Protein AF-A0A7V9ECJ2-F1 (afdb_monomer_lite)

pLDDT: mean 84.41, std 7.05, range [57.78, 92.5]

Foldseek 3Di:
DVQLVVQVVFDPSVVSVQLVVCVVVLHEAEDCDPSSQVGPPRPHHYHHDDD

Structure (mmCIF, N/CA/C/O backbone):
data_AF-A0A7V9ECJ2-F1
#
_entry.id   AF-A0A7V9ECJ2-F1
#
loop_
_atom_site.group_PDB
_atom_site.id
_atom_site.type_symbol
_atom_site.label_atom_id
_atom_site.label_alt_id
_atom_site.label_comp_id
_atom_site.label_asym_id
_atom_site.label_entity_id
_atom_site.label_seq_id
_atom_site.pdbx_PDB_ins_code
_atom_site.Cartn_x
_atom_site.Cartn_y
_atom_site.Cartn_z
_atom_site.occupancy
_atom_site.B_iso_or_equiv
_atom_site.auth_seq_id
_atom_site.auth_comp_id
_atom_site.auth_asym_id
_atom_site.auth_atom_id
_atom_site.pdbx_PDB_model_num
ATOM 1 N N . MET A 1 1 ? 8.784 -12.014 -7.616 1.00 57.78 1 MET A N 1
ATOM 2 C CA . MET A 1 1 ? 9.495 -10.808 -7.117 1.00 57.78 1 MET A CA 1
ATOM 3 C C . MET A 1 1 ? 9.106 -9.553 -7.891 1.00 57.78 1 MET A C 1
ATOM 5 O O . MET A 1 1 ? 9.399 -8.456 -7.434 1.00 57.78 1 MET A O 1
ATOM 9 N N . ASP A 1 2 ? 8.399 -9.696 -9.011 1.00 75.44 2 ASP A N 1
ATOM 10 C CA . ASP A 1 2 ? 8.001 -8.601 -9.899 1.00 75.44 2 ASP A CA 1
ATOM 11 C C . ASP A 1 2 ? 7.195 -7.523 -9.176 1.00 75.44 2 ASP A C 1
ATOM 13 O O . ASP A 1 2 ? 7.457 -6.336 -9.337 1.00 75.44 2 ASP A O 1
ATOM 17 N N . ARG A 1 3 ? 6.304 -7.926 -8.263 1.00 78.88 3 ARG A N 1
ATOM 18 C CA . ARG A 1 3 ? 5.450 -6.984 -7.538 1.00 78.88 3 ARG A CA 1
ATOM 19 C C . ARG A 1 3 ? 6.203 -6.030 -6.610 1.00 78.88 3 ARG A C 1
ATOM 21 O O . ARG A 1 3 ? 5.869 -4.854 -6.521 1.00 78.88 3 ARG A O 1
ATOM 28 N N . VAL A 1 4 ? 7.244 -6.526 -5.943 1.00 79.44 4 VAL A N 1
ATOM 29 C CA . VAL A 1 4 ? 8.112 -5.705 -5.085 1.00 79.44 4 VAL A CA 1
ATOM 30 C C . VAL A 1 4 ? 8.884 -4.693 -5.936 1.00 79.44 4 VAL A C 1
ATOM 32 O O . VAL A 1 4 ? 9.081 -3.551 -5.526 1.00 79.44 4 VAL A O 1
ATOM 35 N N . TRP A 1 5 ? 9.277 -5.093 -7.148 1.00 79.81 5 TRP A N 1
ATOM 36 C CA . TRP A 1 5 ? 10.003 -4.240 -8.083 1.00 79.81 5 TRP A CA 1
ATOM 37 C C . TRP A 1 5 ? 9.131 -3.125 -8.670 1.00 79.81 5 TRP A C 1
ATOM 39 O O . TRP A 1 5 ? 9.581 -1.984 -8.745 1.00 79.81 5 TRP A O 1
ATOM 49 N N . GLU A 1 6 ? 7.868 -3.422 -8.989 1.00 79.19 6 GLU A N 1
ATOM 50 C CA . GLU A 1 6 ? 6.868 -2.431 -9.422 1.00 79.19 6 GLU A CA 1
ATOM 51 C C . GLU A 1 6 ? 6.590 -1.352 -8.362 1.00 79.19 6 GLU A C 1
ATOM 53 O O . GLU A 1 6 ? 6.226 -0.221 -8.687 1.00 79.19 6 GLU A O 1
ATOM 58 N N . LEU A 1 7 ? 6.748 -1.697 -7.082 1.00 78.31 7 LEU A N 1
ATOM 59 C CA . LEU A 1 7 ? 6.487 -0.806 -5.953 1.00 78.31 7 LEU A CA 1
ATOM 60 C C . LEU A 1 7 ? 7.724 0.002 -5.519 1.00 78.31 7 LEU A C 1
ATOM 62 O O . LEU A 1 7 ? 7.574 0.968 -4.768 1.00 78.31 7 LEU A O 1
ATOM 66 N N . ARG A 1 8 ? 8.928 -0.326 -6.017 1.00 76.38 8 ARG A N 1
ATOM 67 C CA . ARG A 1 8 ? 10.202 0.248 -5.534 1.00 76.38 8 ARG A CA 1
ATOM 68 C C . ARG A 1 8 ? 10.294 1.772 -5.669 1.00 76.38 8 ARG A C 1
ATOM 70 O O . ARG A 1 8 ? 11.020 2.409 -4.917 1.00 76.38 8 ARG A O 1
ATOM 77 N N . GLU A 1 9 ? 9.619 2.354 -6.661 1.00 72.25 9 GLU A N 1
ATOM 78 C CA . GLU A 1 9 ? 9.638 3.807 -6.897 1.00 72.25 9 GLU A CA 1
ATOM 79 C C . GLU A 1 9 ? 8.701 4.575 -5.953 1.00 72.25 9 GLU A C 1
ATOM 81 O O . GLU A 1 9 ? 8.732 5.802 -5.908 1.00 72.25 9 GLU A O 1
ATOM 86 N N . LYS A 1 10 ? 7.851 3.864 -5.203 1.00 74.94 10 LYS A N 1
ATOM 87 C CA . LYS A 1 10 ? 6.743 4.445 -4.434 1.00 74.94 10 LYS A CA 1
ATOM 88 C C . LYS A 1 10 ? 6.814 4.137 -2.943 1.00 74.94 10 LYS A C 1
ATOM 90 O O . LYS A 1 10 ? 6.319 4.930 -2.147 1.00 74.94 10 LYS A O 1
ATOM 95 N N . VAL A 1 11 ? 7.400 3.002 -2.565 1.00 81.19 11 VAL A N 1
ATOM 96 C CA . VAL A 1 11 ? 7.539 2.555 -1.172 1.00 81.19 11 VAL A CA 1
ATOM 97 C C . VAL A 1 11 ? 8.900 1.888 -0.967 1.00 81.19 11 VAL A C 1
ATOM 99 O O . VAL A 1 11 ? 9.553 1.483 -1.931 1.00 81.19 11 VAL A O 1
ATOM 102 N N . SER A 1 12 ? 9.348 1.770 0.286 1.00 83.50 12 SER A N 1
ATOM 103 C CA . SER A 1 12 ? 10.620 1.099 0.572 1.00 83.50 12 SER A CA 1
ATOM 104 C C . SER A 1 12 ? 10.566 -0.383 0.174 1.00 83.50 12 SER A C 1
ATOM 106 O O . SER A 1 12 ? 9.498 -0.996 0.160 1.00 83.50 12 SER A O 1
ATOM 108 N N . ALA A 1 13 ? 11.721 -0.994 -0.108 1.00 82.50 13 ALA A N 1
ATOM 109 C CA . ALA A 1 13 ? 11.797 -2.429 -0.414 1.00 82.50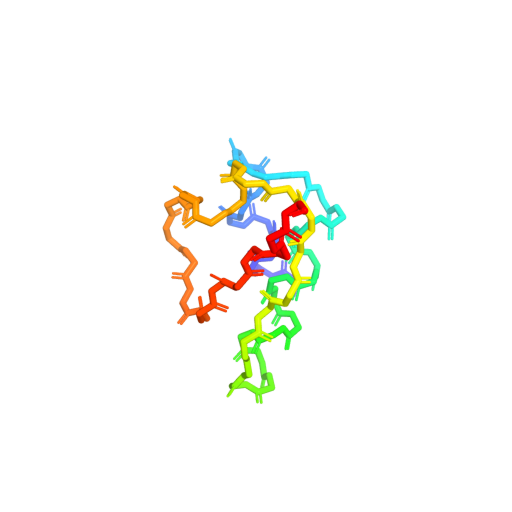 13 ALA A CA 1
ATOM 110 C C . ALA A 1 13 ? 11.216 -3.309 0.715 1.00 82.50 13 ALA A C 1
ATOM 112 O O . ALA A 1 13 ? 10.686 -4.393 0.458 1.00 82.50 13 ALA A O 1
ATOM 113 N N . TYR A 1 14 ? 11.283 -2.819 1.957 1.00 83.69 14 TYR A N 1
ATOM 114 C CA . TYR A 1 14 ? 10.686 -3.465 3.118 1.00 83.69 14 TYR A CA 1
ATOM 115 C C . TYR A 1 14 ? 9.158 -3.440 3.021 1.00 83.69 14 TYR A C 1
ATOM 117 O O . TYR A 1 14 ? 8.526 -4.494 2.994 1.00 83.69 14 TYR A O 1
ATOM 125 N N . ASP A 1 15 ? 8.564 -2.257 2.853 1.00 85.50 15 ASP A N 1
ATOM 126 C CA . ASP A 1 15 ? 7.108 -2.105 2.757 1.00 85.50 15 ASP A CA 1
ATOM 127 C C . ASP A 1 15 ? 6.533 -2.828 1.538 1.00 85.50 15 ASP A C 1
ATOM 129 O O . ASP A 1 15 ? 5.497 -3.481 1.630 1.00 85.50 15 ASP A O 1
ATOM 133 N N . ALA A 1 16 ? 7.235 -2.775 0.403 1.00 88.00 16 ALA A N 1
ATOM 134 C CA . ALA A 1 16 ? 6.852 -3.483 -0.812 1.00 88.00 16 ALA A CA 1
ATOM 135 C C . ALA A 1 16 ? 6.746 -5.001 -0.590 1.00 88.00 16 ALA A C 1
ATOM 137 O O . ALA A 1 16 ? 5.862 -5.639 -1.160 1.00 88.00 16 ALA A O 1
ATOM 138 N N . SER A 1 17 ? 7.607 -5.577 0.254 1.00 89.44 17 SER A N 1
ATOM 139 C CA . SER A 1 17 ? 7.562 -7.005 0.588 1.00 89.44 17 SER A CA 1
ATOM 140 C C . SER A 1 17 ? 6.327 -7.358 1.422 1.00 89.44 17 SER A C 1
ATOM 142 O O . SER A 1 17 ? 5.664 -8.353 1.134 1.00 89.44 17 SER A O 1
ATOM 144 N N . TYR A 1 18 ? 5.967 -6.522 2.403 1.00 88.88 18 TYR A N 1
ATOM 145 C CA . TYR A 1 18 ? 4.748 -6.712 3.200 1.00 88.88 18 TYR A CA 1
ATOM 146 C C . TYR A 1 18 ? 3.474 -6.486 2.388 1.00 88.88 18 TYR A C 1
ATOM 148 O O . TYR A 1 18 ? 2.517 -7.239 2.543 1.00 88.88 18 TYR A O 1
ATOM 156 N N . ILE A 1 19 ? 3.472 -5.501 1.489 1.00 89.06 19 ILE A N 1
ATOM 157 C CA . ILE A 1 19 ? 2.364 -5.265 0.559 1.00 89.06 19 ILE A CA 1
ATOM 158 C C . ILE A 1 19 ? 2.193 -6.466 -0.371 1.00 89.06 19 ILE A C 1
ATOM 160 O O . ILE A 1 19 ? 1.091 -6.987 -0.488 1.00 89.06 19 ILE A O 1
ATOM 164 N N . ALA A 1 20 ? 3.270 -6.940 -1.003 1.00 89.69 20 ALA A N 1
ATOM 165 C CA . ALA A 1 20 ? 3.200 -8.088 -1.904 1.00 89.69 20 ALA A CA 1
ATOM 166 C C . ALA A 1 20 ? 2.719 -9.358 -1.181 1.00 89.69 20 ALA A C 1
ATOM 168 O O . ALA A 1 20 ? 1.969 -10.143 -1.756 1.00 89.69 20 ALA A O 1
ATOM 169 N N . L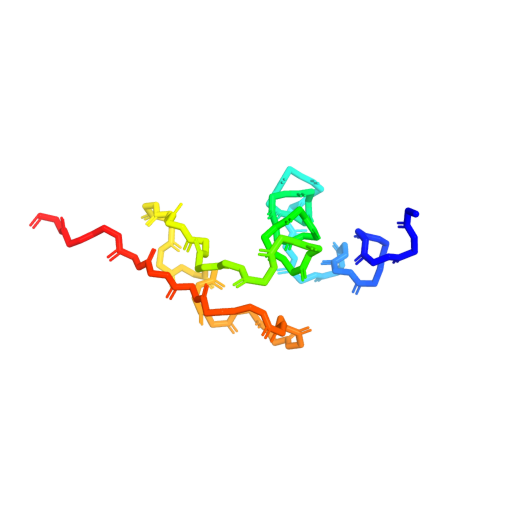EU A 1 21 ? 3.118 -9.548 0.080 1.00 89.75 21 LEU A N 1
ATOM 170 C CA . LEU A 1 21 ? 2.629 -10.644 0.912 1.00 89.75 21 LEU A CA 1
ATOM 171 C C . LEU A 1 21 ? 1.136 -10.494 1.242 1.00 89.75 21 LEU A C 1
ATOM 173 O O . LEU A 1 21 ? 0.395 -11.462 1.119 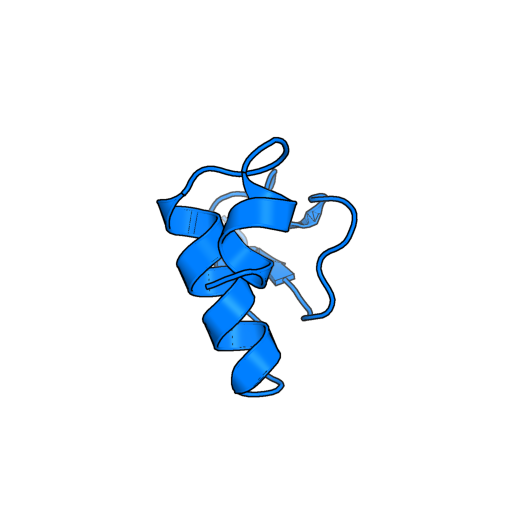1.00 89.75 21 LEU A O 1
ATOM 177 N N . ALA A 1 22 ? 0.689 -9.300 1.632 1.00 92.06 22 ALA A N 1
ATOM 178 C CA . ALA A 1 22 ? -0.716 -9.032 1.935 1.00 92.06 22 ALA A CA 1
ATOM 179 C C . ALA A 1 22 ? -1.615 -9.197 0.696 1.00 92.06 22 ALA A C 1
ATOM 181 O O . ALA A 1 22 ? -2.685 -9.790 0.784 1.00 92.06 22 ALA A O 1
ATOM 182 N N . GLU A 1 23 ? -1.145 -8.756 -0.476 1.00 90.62 23 GLU A N 1
ATOM 183 C CA . GLU A 1 23 ? -1.808 -9.000 -1.762 1.00 90.62 23 GLU A CA 1
ATOM 184 C C . GLU A 1 23 ? -1.890 -10.497 -2.097 1.00 90.62 23 GLU A C 1
ATOM 186 O O . GLU A 1 23 ? -2.912 -10.951 -2.602 1.00 90.62 23 GLU A O 1
ATOM 191 N N . LEU A 1 24 ? -0.840 -11.275 -1.810 1.00 91.06 24 LEU A N 1
ATOM 192 C CA . LEU A 1 24 ? -0.830 -12.722 -2.050 1.00 91.06 24 LEU A CA 1
ATOM 193 C C . LEU A 1 24 ? -1.792 -13.477 -1.123 1.00 91.06 24 LEU A C 1
ATOM 195 O O . LEU A 1 24 ? -2.361 -14.491 -1.517 1.00 91.06 24 LEU A O 1
ATOM 199 N N . LEU A 1 25 ? -1.948 -12.992 0.107 1.00 92.25 25 LEU A N 1
ATOM 200 C CA . LEU A 1 25 ? -2.816 -13.578 1.128 1.00 92.25 25 LEU A CA 1
ATOM 201 C C . LEU A 1 25 ? -4.254 -13.042 1.084 1.00 92.25 25 LEU A C 1
ATOM 203 O O . LEU A 1 25 ? -5.062 -13.453 1.914 1.00 92.25 25 LEU A O 1
ATOM 207 N N . ASP A 1 26 ? -4.555 -12.133 0.152 1.00 89.69 26 ASP A N 1
ATOM 208 C CA . ASP A 1 26 ? -5.833 -11.420 0.042 1.00 89.69 26 ASP A CA 1
ATOM 209 C C . ASP A 1 26 ? -6.297 -10.828 1.386 1.00 89.69 26 ASP A C 1
ATOM 211 O O . ASP A 1 26 ? -7.451 -10.943 1.801 1.00 89.69 26 ASP A O 1
ATOM 215 N N . CYS A 1 27 ? -5.355 -10.228 2.121 1.00 92.50 27 CYS A N 1
ATOM 216 C CA . CYS A 1 27 ? -5.590 -9.719 3.466 1.00 92.50 27 CYS A CA 1
ATOM 217 C C . CYS A 1 27 ? -5.201 -8.239 3.604 1.00 92.50 27 CYS A C 1
ATOM 219 O O . CYS A 1 27 ? -4.390 -7.716 2.832 1.00 92.50 27 CYS A O 1
ATOM 221 N N . PRO A 1 28 ? -5.787 -7.519 4.578 1.00 91.62 28 PRO A N 1
ATOM 222 C CA . PRO A 1 28 ? -5.410 -6.141 4.843 1.00 91.62 28 PRO A CA 1
ATOM 223 C C . PRO A 1 28 ? -4.018 -6.052 5.487 1.00 91.62 28 PRO A C 1
ATOM 225 O O . PRO A 1 28 ? -3.709 -6.765 6.443 1.00 91.62 28 PRO A O 1
ATOM 228 N N . LEU A 1 29 ? -3.197 -5.115 5.012 1.00 91.81 29 LEU A N 1
ATOM 229 C CA . LEU A 1 29 ? -1.912 -4.777 5.616 1.00 91.81 29 LEU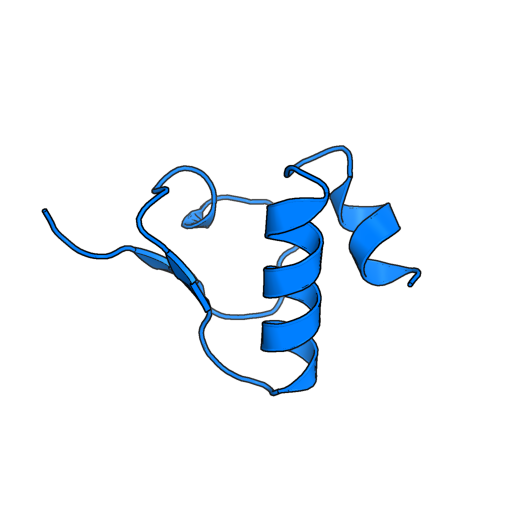 A CA 1
ATOM 230 C C . LEU A 1 29 ? -2.111 -3.761 6.746 1.00 91.81 29 LEU A C 1
ATOM 232 O O . LEU A 1 29 ? -2.499 -2.619 6.498 1.00 91.81 29 LEU A O 1
ATOM 236 N N . LEU A 1 30 ? -1.796 -4.152 7.980 1.00 91.50 30 LEU A N 1
ATOM 237 C CA . LEU A 1 30 ? -1.771 -3.244 9.126 1.00 91.50 30 LEU A CA 1
ATOM 238 C C . LEU A 1 30 ? -0.403 -2.555 9.231 1.00 91.50 30 LEU A C 1
ATOM 240 O O . LEU A 1 30 ? 0.630 -3.222 9.246 1.00 91.50 30 LEU A O 1
ATOM 244 N N . THR A 1 31 ? -0.381 -1.228 9.338 1.00 89.00 31 THR A N 1
ATOM 245 C CA . THR A 1 31 ? 0.859 -0.447 9.470 1.00 89.00 31 THR A CA 1
ATOM 246 C C . THR A 1 31 ? 0.678 0.764 10.381 1.00 89.00 31 THR A C 1
ATOM 248 O O . THR A 1 31 ? -0.419 1.292 10.527 1.00 89.00 31 THR A O 1
ATOM 251 N N . ALA A 1 32 ? 1.760 1.233 10.999 1.00 89.19 32 ALA A N 1
ATOM 252 C CA . ALA A 1 32 ? 1.776 2.512 11.711 1.00 89.19 32 ALA A CA 1
ATOM 253 C C . ALA A 1 32 ? 2.145 3.696 10.792 1.00 89.19 32 ALA A C 1
ATOM 255 O O . ALA A 1 32 ? 2.023 4.853 11.198 1.00 89.19 32 ALA A O 1
ATOM 256 N N . ASP A 1 33 ? 2.591 3.437 9.556 1.00 85.94 33 ASP A N 1
ATOM 257 C CA . ASP A 1 33 ? 2.936 4.494 8.604 1.00 85.94 33 ASP A CA 1
ATOM 258 C C . ASP A 1 33 ? 1.716 4.905 7.769 1.00 85.94 33 ASP A C 1
ATOM 260 O O . ASP A 1 33 ? 1.312 4.241 6.812 1.00 85.94 33 ASP A O 1
ATOM 264 N N . ALA A 1 34 ? 1.149 6.062 8.108 1.00 84.69 34 ALA A N 1
ATOM 265 C CA . ALA A 1 34 ? 0.012 6.638 7.401 1.00 84.69 34 ALA A CA 1
ATOM 266 C C . ALA A 1 34 ? 0.312 7.038 5.946 1.00 84.69 34 ALA A C 1
ATOM 268 O O . ALA A 1 34 ? -0.616 7.285 5.177 1.00 84.69 34 ALA A O 1
ATOM 269 N N . ARG A 1 35 ? 1.585 7.137 5.545 1.00 82.88 35 ARG A N 1
ATOM 270 C CA . ARG A 1 35 ? 1.955 7.423 4.151 1.00 82.88 35 ARG A CA 1
ATOM 271 C C . ARG A 1 35 ? 1.719 6.207 3.267 1.00 82.88 35 ARG A C 1
ATOM 273 O O . ARG A 1 35 ? 1.354 6.367 2.104 1.00 82.88 35 ARG A O 1
ATOM 280 N N . LEU A 1 36 ? 1.861 5.007 3.831 1.00 83.50 36 LEU A N 1
ATOM 281 C CA . LEU A 1 36 ? 1.718 3.761 3.092 1.00 83.50 36 LEU A CA 1
ATOM 282 C C . LEU A 1 36 ? 0.273 3.524 2.643 1.00 83.50 36 LEU A C 1
ATOM 284 O O . LEU A 1 36 ? 0.059 3.018 1.548 1.00 83.50 36 LEU A O 1
ATOM 288 N N . SER A 1 37 ? -0.720 3.985 3.411 1.00 84.44 37 SER A N 1
ATOM 289 C CA . SER A 1 37 ? -2.137 3.869 3.029 1.00 84.44 37 SER A CA 1
ATOM 290 C C . SER A 1 37 ? -2.519 4.654 1.773 1.00 84.44 37 SER A C 1
ATOM 292 O O . SER A 1 37 ? -3.575 4.408 1.196 1.00 84.44 37 SER A O 1
ATOM 294 N N . ARG A 1 38 ? -1.667 5.584 1.328 1.00 81.50 38 ARG A N 1
ATOM 295 C CA . ARG A 1 38 ? -1.859 6.365 0.097 1.00 81.50 38 ARG A CA 1
ATOM 296 C C . ARG A 1 38 ? -0.968 5.897 -1.049 1.00 81.50 38 ARG A C 1
ATOM 298 O O . ARG A 1 38 ? -0.927 6.563 -2.082 1.00 81.50 38 ARG A O 1
ATOM 305 N N . ALA A 1 39 ? -0.236 4.796 -0.875 1.00 81.31 39 ALA A N 1
ATOM 306 C CA . ALA A 1 39 ? 0.677 4.293 -1.887 1.00 81.31 39 ALA A CA 1
ATOM 307 C C . ALA A 1 39 ? -0.100 3.914 -3.168 1.00 81.31 39 ALA A C 1
ATOM 309 O O . ALA A 1 39 ? -0.985 3.054 -3.134 1.00 81.31 39 ALA A O 1
ATOM 310 N N . PRO A 1 40 ? 0.196 4.548 -4.317 1.00 73.75 40 PRO A N 1
ATOM 311 C CA . PRO A 1 40 ? -0.582 4.333 -5.524 1.00 73.75 40 PRO A CA 1
ATOM 312 C C . PRO A 1 40 ? -0.234 2.998 -6.176 1.00 73.75 40 PRO A C 1
ATOM 314 O O . PRO A 1 40 ? 0.924 2.726 -6.501 1.00 73.75 40 PRO A O 1
ATOM 317 N N . GLY A 1 41 ? -1.263 2.213 -6.478 1.00 80.12 41 GLY A N 1
ATOM 318 C CA . GLY A 1 41 ? -1.119 0.930 -7.155 1.00 80.12 41 GLY A CA 1
ATOM 319 C C . GLY A 1 41 ? -0.986 -0.257 -6.215 1.00 80.12 41 GLY A C 1
ATOM 320 O O . GLY A 1 41 ? -0.607 -1.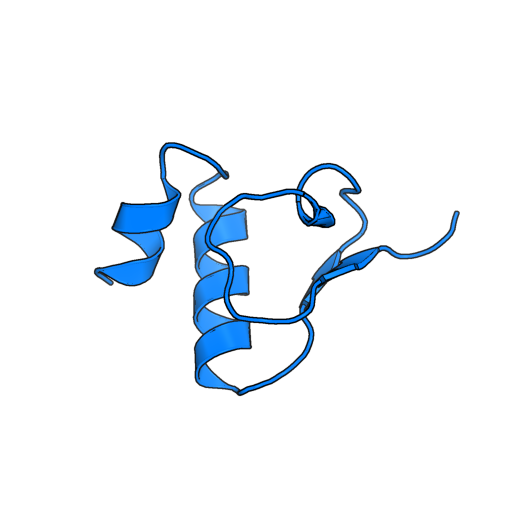311 -6.701 1.00 80.12 41 GLY A O 1
ATOM 321 N N . VAL A 1 42 ? -1.301 -0.115 -4.926 1.00 85.31 42 VAL A N 1
ATOM 322 C CA . VAL A 1 42 ? -1.506 -1.249 -4.013 1.00 85.31 42 VAL A CA 1
ATOM 323 C C . VAL A 1 42 ? -2.895 -1.853 -4.241 1.00 85.31 42 VAL A C 1
ATOM 325 O O . VAL A 1 42 ? -3.863 -1.118 -4.431 1.00 85.31 42 VAL A O 1
ATOM 328 N N . LYS A 1 43 ? -2.984 -3.185 -4.261 1.00 86.25 43 LYS A N 1
ATOM 329 C CA . LYS A 1 43 ? -4.229 -3.938 -4.480 1.00 86.25 43 LYS A CA 1
ATOM 330 C C . LYS A 1 43 ? -4.866 -4.446 -3.185 1.00 86.25 43 LYS A C 1
ATOM 332 O O . LYS A 1 43 ? -6.049 -4.760 -3.197 1.00 86.25 43 LYS A O 1
ATOM 337 N N . CYS A 1 44 ? -4.117 -4.513 -2.085 1.00 88.62 44 CYS A N 1
ATOM 338 C CA . CYS A 1 44 ? -4.645 -4.886 -0.774 1.00 88.62 44 CYS A CA 1
ATOM 339 C C . CYS A 1 44 ? -5.143 -3.658 0.003 1.00 88.62 44 CYS A C 1
ATOM 341 O O . CYS A 1 44 ? -4.653 -2.540 -0.174 1.00 88.62 44 CYS A O 1
ATOM 343 N N . ALA A 1 45 ? -6.094 -3.861 0.914 1.00 90.38 45 ALA A N 1
ATOM 344 C CA . ALA A 1 45 ? -6.479 -2.814 1.853 1.00 90.38 45 ALA A CA 1
ATOM 345 C C . ALA A 1 45 ? -5.312 -2.513 2.809 1.00 90.38 45 ALA A C 1
ATOM 347 O O . ALA A 1 45 ? -4.631 -3.428 3.266 1.00 90.38 45 ALA A O 1
ATOM 348 N N . ILE A 1 46 ? -5.080 -1.239 3.127 1.00 90.75 46 ILE A N 1
ATOM 349 C CA . ILE A 1 46 ? -4.075 -0.833 4.116 1.00 90.75 46 ILE A CA 1
ATOM 350 C C . ILE A 1 46 ? -4.793 -0.184 5.292 1.00 90.75 46 ILE A C 1
ATOM 352 O O . ILE A 1 46 ? -5.464 0.838 5.139 1.00 90.75 46 ILE A O 1
ATOM 356 N N . THR A 1 47 ? -4.631 -0.764 6.475 1.00 92.12 47 THR A N 1
ATOM 357 C CA . THR A 1 47 ? -5.162 -0.234 7.728 1.00 92.12 47 THR A CA 1
ATOM 358 C C . THR A 1 47 ? -4.039 0.450 8.490 1.00 92.12 47 THR A C 1
ATOM 360 O O . THR A 1 47 ? -2.993 -0.142 8.746 1.00 92.12 47 THR A O 1
ATOM 363 N N . VAL A 1 48 ? -4.256 1.709 8.866 1.00 91.00 48 VAL A N 1
ATOM 364 C CA . VAL A 1 48 ? -3.303 2.450 9.693 1.00 91.00 48 VAL A CA 1
ATOM 365 C C . VAL A 1 48 ? -3.730 2.336 11.146 1.00 91.00 48 VAL A C 1
ATOM 367 O O . VAL A 1 48 ? -4.892 2.595 11.458 1.00 91.00 48 VAL A O 1
ATOM 370 N N . VAL A 1 49 ? -2.808 1.957 12.026 1.00 89.19 49 VAL A N 1
ATOM 371 C CA . VAL A 1 49 ? -3.078 1.909 13.466 1.00 89.19 49 VAL A CA 1
ATOM 372 C C . VAL A 1 49 ? -3.388 3.336 13.952 1.00 89.19 49 VAL A C 1
ATOM 374 O O . VAL A 1 49 ? -2.556 4.229 13.751 1.00 89.19 49 VAL A O 1
ATOM 377 N N . PRO A 1 50 ? -4.572 3.588 14.546 1.00 79.62 50 PRO A N 1
ATOM 378 C CA . PRO A 1 50 ? -4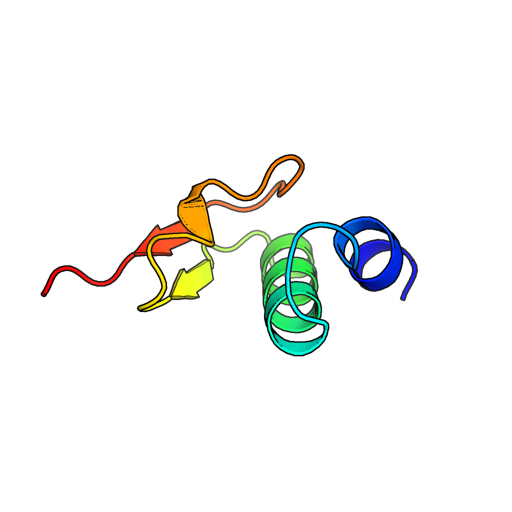.875 4.881 15.149 1.00 79.62 50 PRO A CA 1
ATOM 379 C C . PRO A 1 50 ? -3.934 5.123 16.336 1.00 79.62 50 PRO A C 1
ATOM 381 O O . PRO A 1 50 ? -3.603 4.187 17.062 1.00 79.62 50 PRO A O 1
ATOM 384 N N . ARG A 1 51 ? -3.466 6.366 16.485 1.00 68.56 51 ARG A N 1
ATOM 385 C CA . ARG A 1 51 ? -2.607 6.770 17.607 1.00 68.56 51 ARG A CA 1
ATOM 386 C C . ARG A 1 51 ? -3.336 6.706 18.940 1.00 68.56 51 ARG A C 1
ATOM 388 O O . ARG A 1 51 ? -4.537 7.053 18.953 1.00 68.56 51 ARG A O 1
#

Sequence (51 aa):
MDRVWELREKVSAYDASYIALAELLDCPLLTADARLSRAPGVKCAITVVPR

Radius of gyration: 10.03 Å; chains: 1; bounding box: 18×21×28 Å

Secondary structure (DSSP, 8-state):
-HHHHHHTTTS-HHHHHHHHHHHHTT--EEES-TTGGG-TT--S-EEEPP-